Protein AF-A0A5E4LD86-F1 (afdb_monomer_lite)

pLDDT: mean 73.88, std 18.03, range [35.22, 95.19]

Radius of gyration: 18.93 Å; chains: 1; bounding box: 40×36×54 Å

Foldseek 3Di:
DPPPPPQPWDFQPVQLVVLLVVLLVVLVVQLVVLCVVPPPCQVDFDQDPPPPGDTDGDTPDDPVCVVSNVVSNVSSVVSSVVSSVVCVVRGIDRDPPD

Structure (mmCIF, N/CA/C/O backbone):
data_AF-A0A5E4LD86-F1
#
_entry.id   AF-A0A5E4LD86-F1
#
loop_
_atom_site.group_PDB
_atom_site.id
_atom_site.type_symbol
_atom_site.label_atom_id
_atom_site.label_alt_id
_atom_site.label_comp_id
_atom_site.label_asym_id
_atom_site.label_entity_id
_atom_site.label_seq_id
_atom_site.pdbx_PDB_ins_code
_atom_site.Cartn_x
_atom_site.Cartn_y
_atom_site.Cartn_z
_atom_site.occupancy
_atom_site.B_iso_or_equiv
_atom_site.auth_seq_id
_atom_site.auth_comp_id
_atom_site.auth_asym_id
_atom_site.auth_atom_id
_atom_site.pdbx_PDB_model_num
ATOM 1 N N . MET A 1 1 ? 10.274 -25.900 -32.254 1.00 44.09 1 MET A N 1
ATOM 2 C CA . MET A 1 1 ? 10.646 -25.480 -30.887 1.00 44.09 1 MET A CA 1
ATOM 3 C C . MET A 1 1 ? 10.805 -23.969 -30.912 1.00 44.09 1 MET A C 1
ATOM 5 O O . MET A 1 1 ? 11.812 -23.482 -31.406 1.00 44.09 1 MET A O 1
ATOM 9 N N . ALA A 1 2 ? 9.760 -23.229 -30.534 1.00 39.81 2 ALA A N 1
ATOM 10 C CA . ALA A 1 2 ? 9.817 -21.771 -30.487 1.00 39.81 2 ALA A CA 1
ATOM 11 C C . ALA A 1 2 ? 10.690 -21.377 -29.293 1.00 39.81 2 ALA A C 1
ATOM 13 O O . ALA A 1 2 ? 10.334 -21.653 -28.149 1.00 39.81 2 ALA A O 1
ATOM 14 N N . GLY A 1 3 ? 11.870 -20.823 -29.577 1.00 40.78 3 GLY A N 1
ATOM 15 C CA . GLY A 1 3 ? 12.778 -20.317 -28.559 1.00 40.78 3 GLY A CA 1
ATOM 16 C C . GLY A 1 3 ? 12.057 -19.265 -27.730 1.00 40.78 3 GLY A C 1
ATOM 17 O O . GLY A 1 3 ? 11.608 -18.251 -28.266 1.00 40.78 3 GLY A O 1
ATOM 18 N N . ASN A 1 4 ? 11.923 -19.538 -26.436 1.00 45.12 4 ASN A N 1
ATOM 19 C CA . ASN A 1 4 ? 11.465 -18.577 -25.452 1.00 45.12 4 ASN A CA 1
ATOM 20 C C . ASN A 1 4 ? 12.495 -17.439 -25.449 1.00 45.12 4 ASN A C 1
ATOM 22 O O . ASN A 1 4 ? 13.559 -17.571 -24.845 1.00 45.12 4 ASN A O 1
ATOM 26 N N . LYS A 1 5 ? 12.247 -16.375 -26.226 1.00 50.62 5 LYS A N 1
ATOM 27 C CA . LYS A 1 5 ? 13.061 -15.162 -26.175 1.00 50.62 5 LYS A CA 1
ATOM 28 C C . LYS A 1 5 ? 12.880 -14.613 -24.766 1.00 50.62 5 LYS A C 1
ATOM 30 O O . LYS A 1 5 ? 11.861 -13.991 -24.485 1.00 50.62 5 LYS A O 1
ATOM 35 N N . GLN A 1 6 ? 13.836 -14.891 -23.881 1.00 52.84 6 GLN A N 1
ATO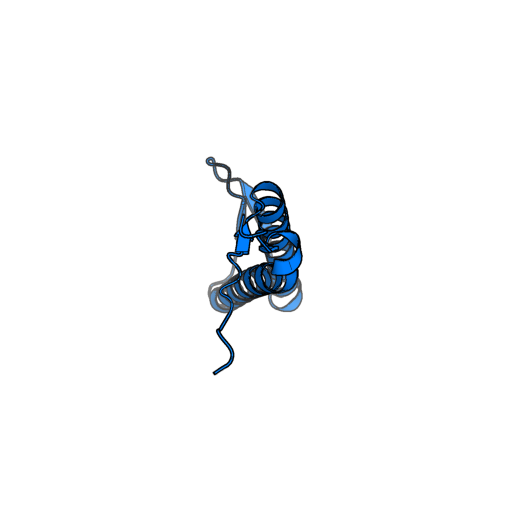M 36 C CA . GLN A 1 6 ? 13.968 -14.165 -22.627 1.00 52.84 6 GLN A CA 1
ATOM 37 C C . GLN A 1 6 ? 14.166 -12.701 -23.002 1.00 52.84 6 GLN A C 1
ATOM 39 O O . GLN A 1 6 ? 15.245 -12.282 -23.414 1.00 52.84 6 GLN A O 1
ATOM 44 N N . VAL A 1 7 ? 13.078 -11.942 -22.953 1.00 56.00 7 VAL A N 1
ATOM 45 C CA . VAL A 1 7 ? 13.145 -10.492 -22.998 1.00 56.00 7 VAL A CA 1
ATOM 46 C C . VAL A 1 7 ? 13.805 -10.105 -21.684 1.00 56.00 7 VAL A C 1
ATOM 48 O O . VAL A 1 7 ? 13.221 -10.312 -20.623 1.00 56.00 7 VAL A O 1
ATOM 51 N N . ASN A 1 8 ? 15.043 -9.617 -21.743 1.00 60.22 8 ASN A N 1
ATOM 52 C CA . ASN A 1 8 ? 15.661 -8.979 -20.590 1.00 60.22 8 ASN A CA 1
ATOM 53 C C . ASN A 1 8 ? 14.842 -7.716 -20.296 1.00 60.22 8 ASN A C 1
ATOM 55 O O . ASN A 1 8 ? 14.977 -6.697 -20.974 1.00 60.22 8 ASN A O 1
ATOM 59 N N . GLU A 1 9 ? 13.917 -7.817 -19.343 1.00 67.88 9 GLU A N 1
ATOM 60 C CA . GLU A 1 9 ? 13.161 -6.678 -18.836 1.00 67.88 9 GLU A CA 1
ATOM 61 C C . GLU A 1 9 ? 14.123 -5.800 -18.024 1.00 67.88 9 GLU A C 1
ATOM 63 O O . GLU A 1 9 ? 14.738 -6.250 -17.056 1.00 67.88 9 GLU A O 1
ATOM 68 N N . ALA A 1 10 ? 14.287 -4.545 -18.442 1.00 79.19 10 ALA A N 1
ATOM 69 C CA . ALA A 1 10 ? 15.082 -3.558 -17.727 1.00 79.19 10 ALA A CA 1
ATOM 70 C C . ALA A 1 10 ? 14.160 -2.701 -16.850 1.00 79.19 10 ALA A C 1
ATOM 72 O O . ALA A 1 10 ? 13.121 -2.221 -17.313 1.00 79.19 10 ALA A O 1
ATOM 73 N N . ILE A 1 11 ? 14.545 -2.495 -15.588 1.00 84.62 11 ILE A N 1
ATOM 74 C CA . ILE A 1 11 ? 13.783 -1.671 -14.644 1.00 84.62 11 ILE A CA 1
ATOM 75 C C . ILE A 1 11 ? 14.185 -0.204 -14.811 1.00 84.62 11 ILE A C 1
ATOM 77 O O . ILE A 1 11 ? 15.340 0.169 -14.603 1.00 84.62 11 ILE A O 1
ATOM 81 N N . ASN A 1 12 ? 13.212 0.648 -15.126 1.00 89.06 12 ASN A N 1
ATOM 82 C CA . ASN A 1 12 ? 13.345 2.093 -15.008 1.00 89.06 12 ASN A CA 1
ATOM 83 C C . ASN A 1 12 ? 13.207 2.483 -13.533 1.00 89.06 12 ASN A C 1
ATOM 85 O O . ASN A 1 12 ? 12.105 2.521 -12.983 1.00 89.06 12 ASN A O 1
ATOM 89 N N . ILE A 1 13 ? 14.347 2.744 -12.895 1.00 88.25 13 ILE A N 1
ATOM 90 C CA . ILE A 1 13 ? 14.432 3.012 -11.458 1.00 88.25 13 ILE A CA 1
ATOM 91 C C . ILE A 1 13 ? 13.561 4.215 -11.031 1.00 88.25 13 ILE A C 1
ATOM 93 O O . ILE A 1 13 ? 12.770 4.042 -10.103 1.00 88.25 13 ILE A O 1
ATOM 97 N N . PRO A 1 14 ? 13.609 5.393 -11.692 1.00 89.50 14 PRO A N 1
ATOM 98 C CA . PRO A 1 14 ? 12.693 6.497 -11.386 1.00 89.50 14 PRO A CA 1
ATOM 99 C C . PRO A 1 14 ? 11.210 6.108 -11.442 1.00 89.50 14 PRO A C 1
ATOM 101 O O . PRO A 1 14 ? 10.478 6.344 -10.481 1.00 89.50 14 PRO A O 1
ATOM 104 N N . SER A 1 15 ? 10.776 5.463 -12.529 1.00 89.00 15 SER A N 1
ATOM 105 C CA . SER A 1 15 ? 9.381 5.041 -12.703 1.00 89.00 15 SER A CA 1
ATOM 106 C C . SER A 1 15 ? 8.952 4.019 -11.652 1.00 89.00 15 SER A C 1
ATOM 108 O O . SER A 1 15 ? 7.829 4.076 -11.151 1.00 89.00 15 SER A O 1
ATOM 110 N N . PHE A 1 16 ? 9.846 3.096 -11.291 1.00 90.38 16 PHE A N 1
ATOM 111 C CA . PHE A 1 16 ? 9.597 2.098 -10.256 1.00 90.38 16 PHE A CA 1
ATOM 112 C C . PHE A 1 16 ? 9.331 2.757 -8.901 1.00 90.38 16 PHE A C 1
ATOM 114 O O . PHE A 1 16 ? 8.327 2.449 -8.258 1.00 90.38 16 PHE A O 1
ATOM 121 N N . PHE A 1 17 ? 10.167 3.720 -8.503 1.00 92.19 17 PHE A N 1
ATOM 122 C CA . PHE A 1 17 ? 9.947 4.478 -7.273 1.00 92.19 17 PHE A CA 1
ATOM 123 C C . PHE A 1 17 ? 8.621 5.242 -7.300 1.00 92.19 17 PHE A C 1
ATOM 125 O O . PHE A 1 17 ? 7.870 5.172 -6.329 1.00 92.19 17 PHE A O 1
ATOM 132 N N . SER A 1 18 ? 8.285 5.919 -8.403 1.00 92.62 18 SER A N 1
ATOM 133 C CA . SER A 1 18 ? 7.001 6.623 -8.524 1.00 92.62 18 SER A CA 1
ATOM 134 C C . SER A 1 18 ? 5.802 5.685 -8.351 1.00 92.62 18 SER A C 1
ATOM 136 O O . SER A 1 18 ? 4.870 6.011 -7.614 1.00 92.62 18 SER A O 1
ATOM 138 N N . VAL A 1 19 ? 5.836 4.501 -8.973 1.00 92.69 19 VAL A N 1
ATOM 139 C CA . VAL A 1 19 ? 4.767 3.498 -8.845 1.00 92.69 19 VAL A CA 1
ATOM 140 C C . VAL A 1 19 ? 4.690 2.939 -7.425 1.00 92.69 19 VAL A C 1
ATOM 142 O O . VAL A 1 19 ? 3.588 2.817 -6.890 1.00 92.69 19 VAL A O 1
ATOM 145 N N . MET A 1 20 ? 5.830 2.655 -6.788 1.00 92.62 20 MET A N 1
ATOM 146 C CA . MET A 1 20 ? 5.872 2.208 -5.395 1.00 92.62 20 MET A CA 1
ATOM 147 C C . MET A 1 20 ? 5.272 3.238 -4.433 1.00 92.62 20 MET A C 1
ATOM 149 O O . MET A 1 20 ? 4.416 2.884 -3.625 1.00 92.62 20 MET A O 1
ATOM 153 N N . PHE A 1 21 ? 5.679 4.508 -4.529 1.00 92.00 21 PHE A N 1
ATOM 154 C CA . PHE A 1 21 ? 5.154 5.571 -3.666 1.00 92.00 21 PHE A CA 1
ATOM 155 C C . PHE A 1 21 ? 3.649 5.770 -3.857 1.00 92.00 21 PHE A C 1
ATOM 157 O O . PHE A 1 21 ? 2.919 5.868 -2.872 1.00 92.00 21 PHE A O 1
ATOM 164 N N . ALA A 1 22 ? 3.174 5.771 -5.106 1.00 91.00 22 ALA A N 1
ATOM 165 C CA . ALA A 1 22 ? 1.745 5.844 -5.394 1.00 91.00 22 ALA A CA 1
ATOM 166 C C . ALA A 1 22 ? 0.976 4.654 -4.790 1.00 91.00 22 ALA A C 1
ATOM 168 O O . ALA A 1 22 ? -0.082 4.853 -4.198 1.00 91.00 22 ALA A O 1
ATOM 169 N N . GLY A 1 23 ? 1.531 3.439 -4.872 1.00 91.62 23 GLY A N 1
ATOM 170 C CA . GLY A 1 23 ? 0.930 2.238 -4.288 1.00 91.62 23 GLY A CA 1
ATOM 171 C C . GLY A 1 23 ? 0.832 2.300 -2.767 1.00 91.62 23 GLY A C 1
ATOM 172 O O . GLY A 1 23 ? -0.218 1.987 -2.215 1.00 91.62 23 GLY A O 1
ATOM 173 N N . ILE A 1 24 ? 1.889 2.764 -2.095 1.00 89.44 24 ILE A N 1
ATOM 174 C CA . ILE A 1 24 ? 1.894 2.934 -0.636 1.00 89.44 24 ILE A CA 1
ATOM 175 C C . ILE A 1 24 ? 0.836 3.958 -0.210 1.00 89.44 24 ILE A C 1
ATOM 177 O O . ILE A 1 24 ? 0.055 3.684 0.699 1.00 89.44 24 ILE A O 1
ATOM 181 N N . LEU A 1 25 ? 0.774 5.116 -0.878 1.00 90.56 25 LEU A N 1
ATOM 182 C CA . LEU A 1 25 ? -0.224 6.152 -0.587 1.00 90.56 25 LEU A CA 1
ATOM 183 C C . LEU A 1 25 ? -1.654 5.645 -0.804 1.00 90.56 25 LEU A C 1
ATOM 185 O O . LEU A 1 25 ? -2.522 5.883 0.032 1.00 90.56 25 LEU A O 1
ATOM 189 N N . LEU A 1 26 ? -1.893 4.908 -1.892 1.00 90.75 26 LEU A N 1
ATOM 190 C CA . LEU A 1 26 ? -3.187 4.281 -2.154 1.00 90.75 26 LEU A CA 1
ATOM 191 C C . LEU A 1 26 ? -3.551 3.263 -1.065 1.00 90.75 26 LEU A C 1
ATOM 193 O O . LEU A 1 26 ? -4.691 3.231 -0.607 1.00 90.75 26 LEU A O 1
ATOM 197 N N . GLY A 1 27 ? -2.577 2.465 -0.625 1.00 88.12 27 GLY A N 1
ATOM 198 C CA . GLY A 1 27 ? -2.738 1.531 0.481 1.00 88.12 27 GLY A CA 1
ATOM 199 C C . GLY A 1 27 ? -3.130 2.231 1.785 1.00 88.12 27 GLY A C 1
ATOM 200 O O . GLY A 1 27 ? -4.044 1.764 2.457 1.00 88.12 27 GLY A O 1
ATOM 201 N N . PHE A 1 28 ? -2.504 3.366 2.115 1.00 86.75 28 PHE A N 1
ATOM 202 C CA . PHE A 1 28 ? -2.891 4.182 3.272 1.00 86.75 28 PHE A CA 1
ATOM 203 C C . PHE A 1 28 ? -4.322 4.710 3.151 1.00 86.75 28 PHE A C 1
ATOM 205 O O . PHE A 1 28 ? -5.093 4.588 4.091 1.00 86.75 28 PHE A O 1
ATOM 212 N N . ILE A 1 29 ? -4.724 5.237 1.992 1.00 86.25 29 ILE A N 1
ATOM 213 C CA . ILE A 1 29 ? -6.109 5.697 1.792 1.00 86.25 29 ILE A CA 1
ATOM 214 C C . ILE A 1 29 ? -7.097 4.550 2.031 1.00 86.25 29 ILE A C 1
ATOM 216 O O . ILE A 1 29 ? -8.117 4.731 2.691 1.00 86.25 29 ILE A O 1
ATOM 220 N N . ALA A 1 30 ? -6.794 3.357 1.523 1.00 87.69 30 ALA A N 1
ATOM 221 C CA . ALA A 1 30 ? -7.648 2.196 1.719 1.00 87.69 30 ALA A CA 1
ATOM 222 C C . ALA A 1 30 ? -7.685 1.709 3.172 1.00 87.69 30 ALA A C 1
ATOM 224 O O . ALA A 1 30 ? -8.751 1.318 3.641 1.00 87.69 30 ALA A O 1
ATOM 225 N N . HIS A 1 31 ? -6.556 1.766 3.881 1.00 87.44 31 HIS A N 1
ATOM 226 C CA . HIS A 1 31 ? -6.491 1.509 5.318 1.00 87.44 31 HIS A CA 1
ATOM 227 C C . HIS A 1 31 ? -7.498 2.393 6.061 1.00 87.44 31 HIS A C 1
ATOM 229 O O . HIS A 1 31 ? -8.382 1.894 6.753 1.00 87.44 31 HIS A O 1
ATOM 235 N N . GLU A 1 32 ? -7.429 3.703 5.831 1.00 82.38 32 GLU A N 1
ATOM 236 C CA . GLU A 1 32 ? -8.306 4.685 6.471 1.00 82.38 32 GLU A CA 1
ATOM 237 C C . GLU A 1 32 ? -9.787 4.494 6.087 1.00 82.38 32 GLU A C 1
ATOM 239 O O . GLU A 1 32 ? -10.681 4.675 6.913 1.00 82.38 32 GLU A O 1
ATOM 244 N N . LEU A 1 33 ? -10.081 4.050 4.859 1.00 83.31 33 LEU A N 1
ATOM 245 C CA . LEU A 1 33 ? -11.450 3.693 4.467 1.00 83.31 33 LEU A CA 1
ATOM 246 C C . LEU A 1 33 ? -11.991 2.499 5.261 1.00 83.31 33 LEU A C 1
ATOM 248 O O . LEU A 1 33 ? -13.157 2.513 5.653 1.00 83.31 33 LEU A O 1
ATOM 252 N N . VAL A 1 34 ? -11.169 1.479 5.519 1.00 84.31 34 VAL A N 1
ATOM 253 C CA . VAL A 1 34 ? -11.572 0.335 6.353 1.00 84.31 34 VAL A CA 1
ATOM 254 C C . VAL A 1 34 ? -11.884 0.795 7.776 1.00 84.31 34 VAL A C 1
ATOM 256 O O . VAL A 1 34 ? -12.896 0.372 8.333 1.00 84.31 34 VAL A O 1
ATOM 259 N N . HIS A 1 35 ? -11.087 1.712 8.330 1.00 78.50 35 HIS A N 1
ATOM 260 C CA . HIS A 1 35 ? -11.352 2.333 9.632 1.00 78.50 35 HIS A CA 1
ATOM 261 C C . HIS A 1 35 ? -12.708 3.023 9.689 1.00 78.50 35 HIS A C 1
ATOM 263 O O . HIS A 1 35 ? -13.513 2.716 10.564 1.00 78.50 35 HIS A O 1
ATOM 269 N N . ILE A 1 36 ? -12.989 3.898 8.721 1.00 79.69 36 ILE A N 1
ATOM 270 C CA . ILE A 1 36 ? -14.257 4.637 8.639 1.00 79.69 36 ILE A CA 1
ATOM 271 C C . ILE A 1 36 ? -15.458 3.685 8.527 1.00 79.69 36 ILE A C 1
ATOM 273 O O . ILE A 1 36 ? -16.528 3.975 9.060 1.00 79.69 36 ILE A O 1
ATOM 277 N N . LEU A 1 37 ? -15.304 2.562 7.821 1.00 82.19 37 LEU A N 1
ATOM 278 C CA . LEU A 1 37 ? -16.403 1.638 7.539 1.00 82.19 37 LEU A CA 1
ATOM 279 C C . LEU A 1 37 ? -16.639 0.601 8.641 1.00 82.19 37 LEU A C 1
ATOM 281 O O . LEU A 1 37 ? -17.785 0.218 8.871 1.00 82.19 37 LEU A O 1
ATOM 285 N N . LEU A 1 38 ? -15.576 0.102 9.276 1.00 78.56 38 LEU A N 1
ATOM 286 C CA . LEU A 1 38 ? -15.651 -1.048 10.182 1.00 78.56 38 LEU A CA 1
ATOM 287 C C . LEU A 1 38 ? -15.462 -0.688 11.655 1.00 78.56 38 LEU A C 1
ATOM 289 O O . LEU A 1 38 ? -15.855 -1.482 12.510 1.00 78.56 38 LEU A O 1
ATOM 293 N N . ILE A 1 39 ? -14.880 0.471 11.975 1.00 72.44 39 ILE A N 1
ATOM 294 C CA . ILE A 1 39 ? -14.589 0.863 13.356 1.00 72.44 39 ILE A CA 1
ATOM 295 C C . ILE A 1 39 ? -15.533 2.012 13.751 1.00 72.44 39 ILE A C 1
ATOM 297 O O . ILE A 1 39 ? -15.295 3.163 13.407 1.00 72.44 39 ILE A O 1
ATOM 301 N N . PRO A 1 40 ? -16.637 1.732 14.470 1.00 59.50 40 PRO A N 1
ATOM 302 C CA . PRO A 1 40 ? -17.666 2.735 14.767 1.00 59.50 40 PRO A CA 1
ATOM 303 C C . PRO A 1 40 ? -17.240 3.789 15.805 1.00 59.50 40 PRO A C 1
ATOM 305 O O . PRO A 1 40 ? -17.878 4.831 15.910 1.00 59.50 40 PRO A O 1
ATOM 308 N N . GLU A 1 41 ? -16.168 3.540 16.563 1.00 61.31 41 GLU A N 1
ATOM 309 C CA . GLU A 1 41 ? -15.674 4.429 17.625 1.00 61.31 41 GLU A CA 1
ATOM 310 C C . GLU A 1 41 ? -14.188 4.754 17.434 1.00 61.31 41 GLU A C 1
ATOM 312 O O . GLU A 1 41 ? -13.343 4.446 18.275 1.00 61.31 41 GLU A O 1
ATOM 317 N N . VAL A 1 42 ? -13.840 5.370 16.305 1.00 56.66 42 VAL A N 1
ATOM 318 C CA . VAL A 1 42 ? -12.481 5.883 16.111 1.00 56.66 42 VAL A CA 1
ATOM 319 C C . VAL A 1 42 ? -12.338 7.195 16.882 1.00 56.66 42 VAL A C 1
ATOM 321 O O . VAL A 1 42 ? -12.706 8.265 16.406 1.00 56.66 42 VAL A O 1
ATOM 324 N N . THR A 1 43 ? -11.830 7.116 18.113 1.00 52.12 43 THR A N 1
ATOM 325 C CA . THR A 1 43 ? -11.696 8.284 19.006 1.00 52.12 43 THR A CA 1
ATOM 326 C C . THR A 1 43 ? -10.645 9.290 18.530 1.00 52.12 43 THR A C 1
ATOM 328 O O . THR A 1 43 ? -10.768 10.480 18.808 1.00 52.12 43 THR A O 1
ATOM 331 N N . SER A 1 44 ? -9.637 8.842 17.774 1.00 52.34 44 SER A N 1
ATOM 332 C CA . SER A 1 44 ? -8.789 9.689 16.927 1.00 52.34 44 SER A CA 1
ATOM 333 C C . SER A 1 44 ? -7.903 8.814 16.038 1.00 52.34 44 SER A C 1
ATOM 335 O O . SER A 1 44 ? -7.274 7.878 16.535 1.00 52.34 44 SER A O 1
ATOM 337 N N . ILE A 1 45 ? -7.813 9.139 14.748 1.00 56.75 45 ILE A N 1
ATOM 338 C CA . ILE A 1 45 ? -6.753 8.629 13.871 1.00 56.75 45 ILE A CA 1
ATOM 339 C C . ILE A 1 45 ? -5.611 9.625 13.986 1.00 56.75 45 ILE A C 1
ATOM 341 O O . ILE A 1 45 ? -5.702 10.745 13.481 1.00 56.75 45 ILE A O 1
ATOM 345 N N . THR A 1 46 ? -4.557 9.261 14.714 1.00 52.00 46 THR A N 1
ATOM 346 C CA . THR A 1 46 ? -3.370 10.113 14.800 1.00 52.00 46 THR A CA 1
ATOM 347 C C . THR A 1 46 ? -2.296 9.536 13.894 1.00 52.00 46 THR A C 1
ATOM 349 O O . THR A 1 46 ? -1.660 8.536 14.229 1.00 52.00 46 THR A O 1
ATOM 352 N N . ILE A 1 47 ? -2.049 10.199 12.765 1.00 53.78 47 ILE A N 1
ATOM 353 C CA . ILE A 1 47 ? -0.855 9.944 11.956 1.00 53.78 47 ILE A CA 1
ATOM 354 C C . ILE A 1 47 ? 0.333 10.493 12.746 1.00 53.78 47 ILE A C 1
ATOM 356 O O . ILE A 1 47 ? 0.581 11.701 12.779 1.00 53.78 47 ILE A O 1
ATOM 360 N N . ARG A 1 48 ? 1.055 9.610 13.438 1.00 49.00 48 ARG A N 1
ATOM 361 C CA . ARG A 1 48 ? 2.293 9.973 14.119 1.00 49.00 48 ARG A CA 1
ATOM 362 C C . ARG A 1 48 ? 3.441 9.805 13.142 1.00 49.00 48 ARG A C 1
ATOM 364 O O . ARG A 1 48 ? 3.796 8.698 12.747 1.00 49.00 48 ARG A O 1
ATOM 371 N N . PHE A 1 49 ? 4.080 10.914 12.804 1.00 48.91 49 PHE A N 1
ATOM 372 C CA . PHE A 1 49 ? 5.422 10.868 12.245 1.00 48.91 49 PHE A CA 1
ATOM 373 C C . PHE A 1 49 ? 6.375 10.557 13.403 1.00 48.91 49 PHE A C 1
ATOM 375 O O . PHE A 1 49 ? 6.741 11.439 14.180 1.00 48.91 49 PHE A O 1
ATOM 382 N N . GLY A 1 50 ? 6.699 9.275 13.590 1.00 42.62 50 GLY A N 1
ATOM 383 C CA . GLY A 1 50 ? 7.746 8.869 14.525 1.00 42.62 50 GLY A CA 1
ATOM 384 C C . GLY A 1 50 ? 9.075 9.505 14.113 1.00 42.62 50 GLY A C 1
ATOM 385 O O . GLY A 1 50 ? 9.307 9.714 12.924 1.00 42.62 50 GLY A O 1
ATOM 386 N N . GLY A 1 51 ? 9.944 9.810 15.085 1.00 45.03 51 GLY A N 1
ATOM 387 C CA . GLY A 1 51 ? 11.216 10.548 14.939 1.00 45.03 51 GLY A CA 1
ATOM 388 C C . GLY A 1 51 ? 12.266 9.973 13.971 1.00 45.03 51 GLY A C 1
ATOM 389 O O . GLY A 1 51 ? 13.410 10.411 13.974 1.00 45.03 51 GLY A O 1
ATOM 390 N N . SER A 1 52 ? 11.883 9.029 13.122 1.00 50.53 52 SER A N 1
ATOM 391 C CA . SER A 1 52 ? 12.610 8.572 11.948 1.00 50.53 52 SER A CA 1
ATOM 392 C C . SER A 1 52 ? 11.606 8.351 10.808 1.00 50.53 52 SER A C 1
ATOM 394 O O . SER A 1 52 ? 11.145 7.235 10.596 1.00 50.53 52 SER A O 1
ATOM 396 N N . THR A 1 53 ? 11.216 9.445 10.144 1.00 43.94 53 THR A N 1
ATOM 397 C CA . THR A 1 53 ? 10.773 9.545 8.730 1.00 43.94 53 THR A CA 1
ATOM 398 C C . THR A 1 53 ? 9.702 8.593 8.169 1.00 43.94 53 THR A C 1
ATOM 400 O O . THR A 1 53 ? 9.419 8.669 6.975 1.00 43.94 53 THR A O 1
ATOM 403 N N . VAL A 1 54 ? 9.045 7.757 8.973 1.00 45.84 54 VAL A N 1
ATOM 404 C CA . VAL A 1 54 ? 7.981 6.853 8.517 1.00 45.84 54 VAL A CA 1
ATOM 405 C C . VAL A 1 54 ? 6.664 7.258 9.181 1.00 45.84 54 VAL A C 1
ATOM 407 O O . VAL A 1 54 ? 6.601 7.303 10.414 1.00 45.84 54 VAL A O 1
ATOM 410 N N . PRO A 1 55 ? 5.612 7.584 8.405 1.00 48.41 55 PRO A N 1
ATOM 411 C CA . PRO A 1 55 ? 4.288 7.797 8.969 1.00 48.41 55 PRO A CA 1
ATOM 412 C C . PRO A 1 55 ? 3.792 6.482 9.573 1.00 48.41 55 PRO A C 1
ATOM 414 O O . PRO A 1 55 ? 3.685 5.472 8.878 1.00 48.41 55 PRO A O 1
ATOM 417 N N . VAL A 1 56 ? 3.495 6.499 10.869 1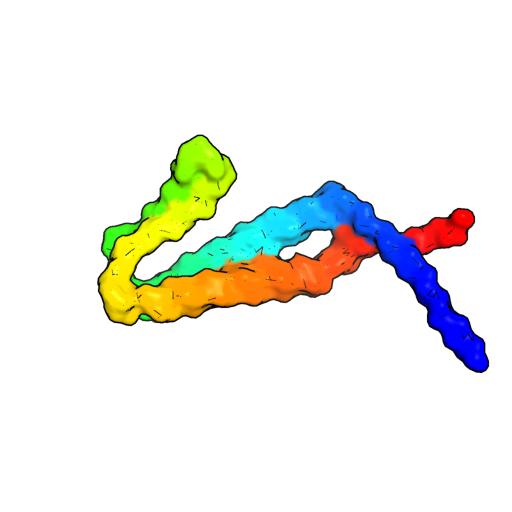.00 50.72 56 VAL A N 1
ATOM 418 C CA . VAL A 1 56 ? 2.828 5.399 11.563 1.00 50.72 56 VAL A CA 1
ATOM 419 C C . VAL A 1 56 ? 1.440 5.903 11.940 1.00 50.72 56 VAL A C 1
ATOM 421 O O . VAL A 1 56 ? 1.309 6.807 12.769 1.00 50.72 56 VAL A O 1
ATOM 424 N N . SER A 1 57 ? 0.401 5.358 11.303 1.00 54.16 57 SER A N 1
ATOM 425 C CA . SER A 1 57 ? -0.973 5.554 11.776 1.00 54.16 57 SER A CA 1
ATOM 426 C C . SER A 1 57 ? -1.109 4.765 13.078 1.00 54.16 57 SER A C 1
ATOM 428 O O . SER A 1 57 ? -0.816 3.571 13.106 1.00 54.16 57 SER A O 1
ATOM 430 N N . VAL A 1 58 ? -1.421 5.445 14.183 1.00 56.84 58 VAL A N 1
ATOM 431 C CA . VAL A 1 58 ? -1.682 4.793 15.472 1.00 56.84 58 VAL A CA 1
ATOM 432 C C . VAL A 1 58 ? -3.120 5.107 15.846 1.00 56.84 58 VAL A C 1
ATOM 434 O O . VAL A 1 58 ? -3.424 6.219 16.285 1.00 56.84 58 VAL A O 1
ATOM 437 N N . CYS A 1 59 ? -3.999 4.125 15.663 1.00 61.16 59 CYS A N 1
ATOM 438 C CA . CYS A 1 59 ? -5.381 4.201 16.112 1.00 61.16 59 CYS A CA 1
ATOM 439 C C . CYS A 1 59 ? -5.476 3.786 17.589 1.00 61.16 59 CYS A C 1
ATOM 441 O O . CYS A 1 59 ? -4.961 2.744 18.002 1.00 61.16 59 CYS A O 1
ATOM 443 N N . CYS A 1 60 ? -6.139 4.609 18.407 1.00 60.62 60 CYS A N 1
ATOM 444 C CA . CYS A 1 60 ? -6.489 4.254 19.785 1.00 60.62 60 CYS A CA 1
ATOM 445 C C . CYS A 1 60 ? -7.665 3.269 19.761 1.00 60.62 60 CYS A C 1
ATOM 447 O O . CYS A 1 60 ? -8.821 3.675 19.850 1.00 60.62 60 CYS A O 1
ATOM 449 N N . LEU A 1 61 ? -7.361 1.984 19.580 1.00 65.50 61 LEU A N 1
ATOM 450 C CA . LEU A 1 61 ? -8.356 0.924 19.429 1.00 65.50 61 LEU A CA 1
ATOM 451 C C . LEU A 1 61 ? -8.684 0.250 20.760 1.00 65.50 61 LEU A C 1
ATOM 453 O O . LEU A 1 61 ? -7.790 -0.082 21.543 1.00 65.50 61 LEU A O 1
ATOM 457 N N . ASN A 1 62 ? -9.969 -0.034 20.973 1.00 67.44 62 ASN A N 1
ATOM 458 C CA . ASN A 1 62 ? -10.408 -0.92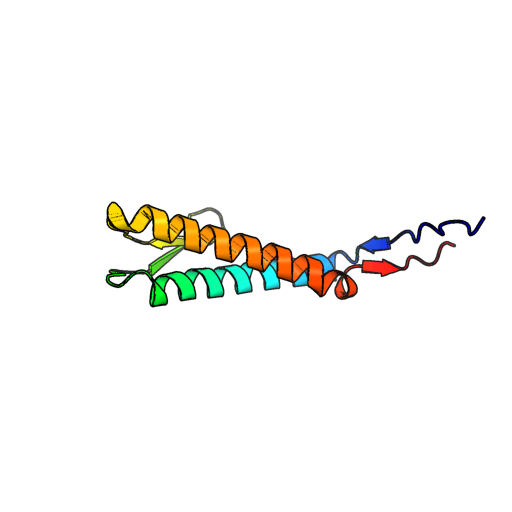4 22.044 1.00 67.44 62 ASN A CA 1
ATOM 459 C C . ASN A 1 62 ? -9.918 -2.359 21.769 1.00 67.44 62 ASN A C 1
ATOM 461 O O . ASN A 1 62 ? -9.706 -2.743 20.618 1.00 67.44 62 ASN A O 1
ATOM 465 N N . GLU A 1 63 ? -9.765 -3.199 22.800 1.00 69.19 63 GLU A N 1
ATOM 466 C CA . GLU A 1 63 ? -9.202 -4.553 22.628 1.00 69.19 63 GLU A CA 1
ATOM 467 C C . GLU A 1 63 ? -9.963 -5.417 21.607 1.00 69.19 63 GLU A C 1
ATOM 469 O O . GLU A 1 63 ? -9.338 -6.179 20.871 1.00 69.19 63 GLU A O 1
ATOM 474 N N . GLY A 1 64 ? -11.284 -5.240 21.493 1.00 72.25 64 GLY A N 1
ATOM 475 C CA . GLY A 1 64 ? -12.120 -5.927 20.502 1.00 72.25 64 GLY A CA 1
ATOM 476 C C . GLY A 1 64 ? -11.987 -5.415 19.060 1.00 72.25 64 GLY A C 1
ATOM 477 O O . GLY A 1 64 ? -12.498 -6.053 18.147 1.00 72.25 64 GLY A O 1
ATOM 478 N N . GLN A 1 65 ? -11.306 -4.288 18.835 1.00 73.81 65 GLN A N 1
ATOM 479 C CA . GLN A 1 65 ? -11.122 -3.670 17.515 1.00 73.81 65 GLN A CA 1
ATOM 480 C C . GLN A 1 65 ? -9.747 -3.983 16.897 1.00 73.81 65 GLN A C 1
ATOM 482 O O . GLN A 1 65 ? -9.530 -3.700 15.722 1.00 73.81 65 GLN A O 1
ATOM 487 N N . LYS A 1 66 ? -8.833 -4.627 17.640 1.00 75.19 66 LYS A N 1
ATOM 488 C CA . LYS A 1 66 ? -7.512 -5.051 17.131 1.00 75.19 66 LYS A CA 1
ATOM 489 C C . LYS A 1 66 ? -7.586 -5.965 15.893 1.00 75.19 66 LYS A C 1
ATOM 491 O O . LYS A 1 66 ? -6.814 -5.741 14.971 1.00 75.19 66 LYS A O 1
ATOM 496 N N . PRO A 1 67 ? -8.515 -6.938 15.788 1.00 82.31 67 PRO A N 1
ATOM 497 C CA . PRO A 1 67 ? -8.622 -7.743 14.568 1.00 82.31 67 PRO A CA 1
ATOM 498 C C . PRO A 1 67 ? -9.048 -6.924 13.338 1.00 82.31 67 PRO A C 1
ATOM 500 O O . PRO A 1 67 ? -8.694 -7.264 12.214 1.00 82.31 67 PRO A O 1
ATOM 503 N N . LEU A 1 68 ? -9.802 -5.835 13.533 1.00 82.00 68 LEU A N 1
ATOM 504 C CA . LEU A 1 68 ? -10.224 -4.951 12.439 1.00 82.00 68 LEU A CA 1
ATOM 505 C C . LEU A 1 68 ? -9.052 -4.113 11.909 1.00 82.00 68 LEU A C 1
ATOM 507 O O . LEU A 1 68 ? -8.964 -3.878 10.707 1.00 82.00 68 LEU A O 1
ATOM 511 N N . GLU A 1 69 ? -8.118 -3.744 12.785 1.00 81.06 69 GLU A N 1
ATOM 512 C CA . GLU A 1 69 ? -6.849 -3.107 12.414 1.00 81.06 69 GLU A CA 1
ATOM 513 C C . GLU A 1 69 ? -5.981 -4.011 11.545 1.00 81.06 69 GLU A C 1
ATOM 515 O O . GLU A 1 69 ? -5.435 -3.588 10.527 1.00 81.06 69 GLU A O 1
ATOM 520 N N . GLU A 1 70 ? -5.882 -5.288 11.915 1.00 83.75 70 GLU A N 1
ATOM 521 C CA . GLU A 1 70 ? -5.147 -6.275 11.126 1.00 83.75 70 GLU A CA 1
ATOM 522 C C . GLU A 1 70 ? -5.762 -6.435 9.729 1.00 83.75 70 GLU A C 1
ATOM 524 O O . GLU A 1 70 ? -5.032 -6.531 8.740 1.00 83.75 70 GLU A O 1
ATOM 529 N N . ILE A 1 71 ? -7.095 -6.378 9.621 1.00 85.94 71 ILE A N 1
ATOM 530 C CA . ILE A 1 71 ? -7.796 -6.356 8.330 1.00 85.94 71 ILE A CA 1
ATOM 531 C C . ILE A 1 71 ? -7.439 -5.091 7.539 1.00 85.94 71 ILE A C 1
ATOM 533 O O . ILE A 1 71 ? -7.139 -5.193 6.349 1.00 85.94 71 ILE A O 1
ATOM 537 N N . ALA A 1 72 ? -7.423 -3.913 8.169 1.00 85.81 72 ALA A N 1
ATOM 538 C CA . ALA A 1 72 ? -7.052 -2.661 7.508 1.00 85.81 72 ALA A CA 1
ATOM 539 C C . ALA A 1 72 ? -5.607 -2.700 6.972 1.00 85.81 72 ALA A C 1
ATOM 541 O O . ALA A 1 72 ? -5.363 -2.356 5.811 1.00 85.81 72 ALA A O 1
ATOM 542 N N . PHE A 1 73 ? -4.652 -3.206 7.761 1.00 86.31 73 PHE A N 1
ATOM 543 C CA . PHE A 1 73 ? -3.271 -3.418 7.310 1.00 86.31 73 PHE A CA 1
ATOM 544 C C . PHE A 1 73 ? -3.165 -4.443 6.183 1.00 86.31 73 PHE A C 1
ATOM 546 O O . PHE A 1 73 ? -2.412 -4.239 5.227 1.00 86.31 73 PHE A O 1
ATOM 553 N N . PHE A 1 74 ? -3.928 -5.533 6.257 1.00 88.75 74 PHE A N 1
ATOM 554 C CA . PHE A 1 74 ? -3.940 -6.543 5.207 1.00 88.75 74 PHE A CA 1
ATOM 555 C C . PHE A 1 74 ? -4.472 -5.978 3.883 1.00 88.75 74 PHE A C 1
ATOM 557 O O . PHE A 1 74 ? -3.869 -6.196 2.831 1.00 88.75 74 PHE A O 1
ATOM 564 N N . VAL A 1 75 ? -5.548 -5.186 3.926 1.00 89.81 75 VAL A N 1
ATOM 565 C CA . VAL A 1 75 ? -6.105 -4.497 2.751 1.00 89.81 75 VAL A CA 1
ATOM 566 C C . VAL A 1 75 ? -5.101 -3.501 2.166 1.00 89.81 75 VAL A C 1
ATOM 568 O O . VAL A 1 75 ? -4.880 -3.505 0.954 1.00 89.81 75 VAL A O 1
ATOM 571 N N . GLN A 1 76 ? -4.435 -2.704 3.007 1.00 91.69 76 GLN A N 1
ATOM 572 C CA . GLN A 1 76 ? -3.356 -1.803 2.587 1.00 91.69 76 GLN A CA 1
ATOM 573 C C . GLN A 1 76 ? -2.239 -2.550 1.851 1.00 91.69 76 GLN A C 1
ATOM 575 O O . GLN A 1 76 ? -1.804 -2.129 0.774 1.00 91.69 76 GLN A O 1
ATOM 580 N N . PHE A 1 77 ? -1.775 -3.661 2.423 1.00 89.88 77 PHE A N 1
ATOM 581 C CA . PHE A 1 77 ? -0.707 -4.470 1.847 1.00 89.88 77 PHE A CA 1
ATOM 582 C C . PHE A 1 77 ? -1.116 -5.069 0.498 1.00 89.88 77 PHE A C 1
ATOM 584 O O . PHE A 1 77 ? -0.386 -4.928 -0.487 1.00 89.88 77 PHE A O 1
ATOM 591 N N . LEU A 1 78 ? -2.307 -5.673 0.424 1.00 94.00 78 LEU A N 1
ATOM 592 C CA . LEU A 1 78 ? -2.830 -6.246 -0.814 1.00 94.00 78 LEU A CA 1
ATOM 593 C C . LEU A 1 78 ? -2.958 -5.197 -1.916 1.00 94.00 78 LEU A C 1
ATOM 595 O O . LEU A 1 78 ? -2.497 -5.430 -3.031 1.00 94.00 78 LEU A O 1
ATOM 599 N N . LEU A 1 79 ? -3.537 -4.035 -1.616 1.00 91.94 79 LEU A N 1
ATOM 600 C CA . LEU A 1 79 ? -3.709 -2.975 -2.609 1.00 91.94 79 LEU A CA 1
ATOM 601 C C . LEU A 1 79 ? -2.377 -2.406 -3.086 1.00 91.94 79 LEU A C 1
ATOM 603 O O . LEU A 1 79 ? -2.231 -2.136 -4.276 1.00 91.94 79 LEU A O 1
ATOM 607 N N . THR A 1 80 ? -1.388 -2.297 -2.198 1.00 91.31 80 THR A N 1
ATOM 608 C CA . THR A 1 80 ? -0.032 -1.879 -2.575 1.00 91.31 80 THR A CA 1
ATOM 609 C C . THR A 1 80 ? 0.588 -2.867 -3.568 1.00 91.31 80 THR A C 1
ATOM 611 O O . THR A 1 80 ? 1.104 -2.455 -4.608 1.00 91.31 80 THR A O 1
ATOM 614 N N . ILE A 1 81 ? 0.497 -4.175 -3.300 1.00 93.12 81 ILE A N 1
ATOM 615 C CA . ILE A 1 81 ? 1.016 -5.213 -4.206 1.00 93.12 81 ILE A CA 1
ATOM 616 C C . ILE A 1 81 ? 0.276 -5.197 -5.539 1.00 93.12 81 ILE A C 1
ATOM 618 O O . ILE A 1 81 ? 0.912 -5.180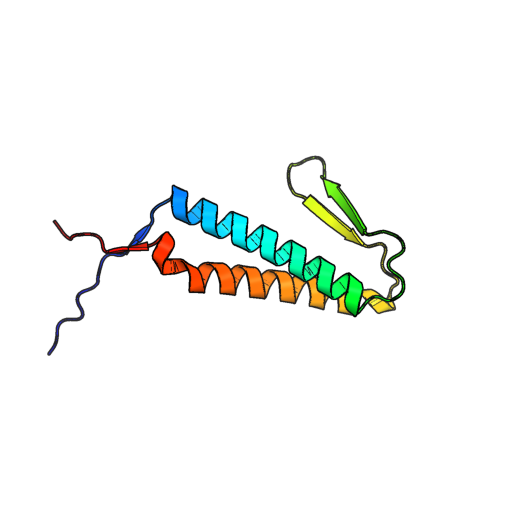 -6.594 1.00 93.12 81 ILE A O 1
ATOM 622 N N . VAL A 1 82 ? -1.059 -5.197 -5.499 1.00 95.19 82 VAL A N 1
ATOM 623 C CA . VAL A 1 82 ? -1.904 -5.176 -6.697 1.00 95.19 82 VAL A CA 1
ATOM 624 C C . VAL A 1 82 ? -1.549 -3.962 -7.550 1.00 95.19 82 VAL A C 1
ATOM 626 O O . VAL A 1 82 ? -1.290 -4.113 -8.740 1.00 95.19 82 VAL A O 1
ATOM 629 N N . TRP A 1 83 ? -1.429 -2.778 -6.949 1.00 95.12 83 TRP A N 1
ATOM 630 C CA . TRP A 1 83 ? -1.032 -1.569 -7.662 1.00 95.12 83 TRP A CA 1
ATOM 631 C C . TRP A 1 83 ? 0.307 -1.726 -8.390 1.00 95.12 83 TRP A C 1
ATOM 633 O O . TRP A 1 83 ? 0.392 -1.423 -9.580 1.00 95.12 83 TRP A O 1
ATOM 643 N N . ILE A 1 84 ? 1.338 -2.229 -7.706 1.00 92.31 84 ILE A N 1
ATOM 644 C CA . ILE A 1 84 ? 2.672 -2.410 -8.294 1.00 92.31 84 ILE A CA 1
ATOM 645 C C . ILE A 1 84 ? 2.612 -3.397 -9.466 1.00 92.31 84 ILE A C 1
ATOM 647 O O . ILE A 1 84 ? 3.083 -3.082 -10.558 1.00 92.31 84 ILE A O 1
ATOM 651 N N . VAL A 1 85 ? 1.975 -4.557 -9.280 1.00 93.38 85 VAL A N 1
ATOM 652 C CA . VAL A 1 85 ? 1.886 -5.603 -10.313 1.00 93.38 85 VAL A CA 1
ATOM 653 C C . VAL A 1 85 ? 1.123 -5.118 -11.548 1.00 93.38 85 VAL A C 1
ATOM 655 O O . VAL A 1 85 ? 1.573 -5.341 -12.673 1.00 93.38 85 VAL A O 1
ATOM 658 N N . PHE A 1 86 ? -0.004 -4.425 -11.363 1.00 95.12 86 PHE A N 1
ATOM 659 C CA . PHE A 1 86 ? -0.807 -3.908 -12.476 1.00 95.12 86 PHE A CA 1
ATOM 660 C C . PHE A 1 86 ? -0.106 -2.776 -13.238 1.00 95.12 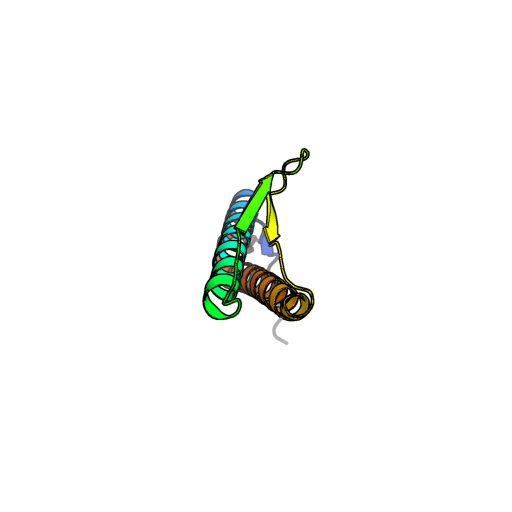86 PHE A C 1
ATOM 662 O O . PHE A 1 86 ? -0.302 -2.634 -14.444 1.00 95.12 86 PHE A O 1
ATOM 669 N N . ASN A 1 87 ? 0.759 -2.011 -12.568 1.00 93.12 87 ASN A N 1
ATOM 670 C CA . ASN A 1 87 ? 1.511 -0.913 -13.172 1.00 93.12 87 ASN A CA 1
ATOM 671 C C . ASN A 1 87 ? 2.922 -1.314 -13.637 1.00 93.12 87 ASN A C 1
ATOM 673 O O . ASN A 1 87 ? 3.726 -0.441 -13.971 1.00 93.12 87 ASN A O 1
ATOM 677 N N . ARG A 1 88 ? 3.222 -2.620 -13.742 1.00 89.81 88 ARG A N 1
ATOM 678 C CA . ARG A 1 88 ? 4.519 -3.131 -14.231 1.00 89.81 88 ARG A CA 1
ATOM 679 C C . ARG A 1 88 ? 4.966 -2.524 -15.557 1.00 89.81 88 ARG A C 1
ATOM 681 O O . ARG A 1 88 ? 6.146 -2.268 -15.752 1.00 89.81 88 ARG A O 1
ATOM 688 N N . ASN A 1 89 ? 4.016 -2.224 -16.438 1.00 89.12 89 ASN A N 1
ATOM 689 C CA . ASN A 1 89 ? 4.269 -1.683 -17.774 1.00 89.12 89 ASN A CA 1
ATOM 690 C C . ASN A 1 89 ? 4.865 -0.263 -17.743 1.00 89.12 89 ASN A C 1
ATOM 692 O O . ASN A 1 89 ? 5.407 0.195 -18.743 1.00 89.12 89 ASN A O 1
ATOM 696 N N . ILE A 1 90 ? 4.739 0.445 -16.614 1.00 88.69 90 ILE A N 1
ATOM 697 C CA . ILE A 1 90 ? 5.249 1.810 -16.432 1.00 88.69 90 ILE A CA 1
ATOM 698 C C . ILE A 1 90 ? 6.744 1.795 -16.097 1.00 88.69 90 ILE A C 1
ATOM 700 O O . ILE A 1 90 ? 7.481 2.693 -16.504 1.00 88.69 90 ILE A O 1
ATOM 704 N N . TYR A 1 91 ? 7.197 0.788 -15.347 1.00 89.56 91 TYR A N 1
ATOM 705 C CA . TYR A 1 91 ? 8.572 0.715 -14.851 1.00 89.56 91 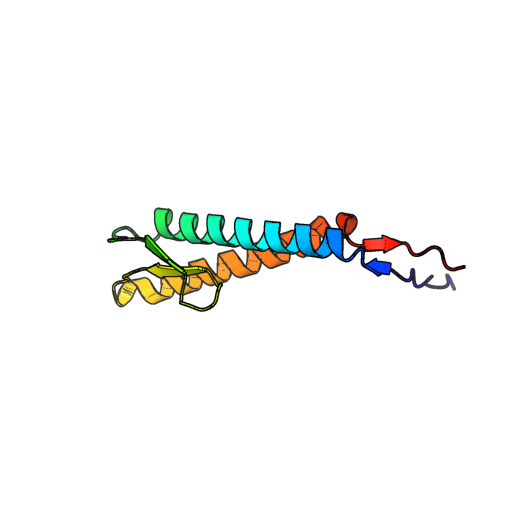TYR A CA 1
ATOM 706 C C . TYR A 1 91 ? 9.406 -0.414 -15.460 1.00 89.56 91 TYR A C 1
ATOM 708 O O . TYR A 1 91 ? 10.616 -0.435 -15.253 1.00 89.56 91 TYR A O 1
ATOM 716 N N . LEU A 1 92 ? 8.800 -1.331 -16.213 1.00 88.31 92 LEU A N 1
ATOM 717 C CA . LEU A 1 92 ? 9.513 -2.318 -17.017 1.00 88.31 92 LEU A CA 1
ATOM 718 C C . LEU A 1 92 ? 9.563 -1.853 -18.468 1.00 88.31 92 LEU A C 1
ATOM 720 O O . LEU A 1 92 ? 8.533 -1.620 -19.100 1.00 88.31 92 LEU A O 1
ATOM 724 N N . HIS A 1 93 ? 10.770 -1.770 -19.015 1.00 77.31 93 HIS A N 1
ATOM 725 C CA . HIS A 1 93 ? 10.984 -1.615 -20.446 1.00 77.31 93 HIS A CA 1
ATOM 726 C C . HIS A 1 93 ? 11.543 -2.914 -21.015 1.00 77.31 93 HIS A C 1
ATOM 728 O O . HIS A 1 93 ? 12.361 -3.588 -20.386 1.00 77.31 93 HIS A O 1
ATOM 734 N N . GLN A 1 94 ? 11.116 -3.268 -22.226 1.00 64.94 94 GLN A N 1
ATOM 735 C CA . GLN A 1 94 ? 11.776 -4.337 -22.964 1.00 64.94 94 GLN A CA 1
ATOM 736 C C . GLN A 1 94 ? 13.173 -3.836 -23.329 1.00 64.94 94 GLN A C 1
ATOM 738 O O . GLN A 1 94 ? 13.308 -2.864 -24.073 1.00 64.94 94 GLN A O 1
ATOM 743 N N . GLY A 1 95 ? 14.212 -4.450 -22.764 1.00 56.81 95 GLY A N 1
ATOM 744 C CA . GLY A 1 95 ? 15.575 -4.165 -23.177 1.00 56.81 95 GLY A CA 1
ATOM 745 C C . GLY A 1 95 ? 15.738 -4.580 -24.634 1.00 56.81 95 GLY A C 1
ATOM 746 O O . GLY A 1 95 ? 15.526 -5.746 -24.974 1.00 56.81 95 GLY A O 1
ATOM 747 N N . ASN A 1 96 ? 16.119 -3.641 -25.502 1.00 46.28 96 ASN A N 1
ATOM 748 C CA . ASN A 1 96 ? 16.694 -4.015 -26.788 1.00 46.28 96 ASN A CA 1
ATOM 749 C C . ASN A 1 96 ? 17.997 -4.751 -26.473 1.00 46.28 96 ASN A C 1
ATOM 751 O O . ASN A 1 96 ? 18.960 -4.131 -26.029 1.00 46.28 96 ASN A O 1
ATOM 755 N N . GLY A 1 97 ? 18.002 -6.073 -26.651 1.00 45.88 97 GLY A N 1
ATOM 756 C CA . GLY A 1 97 ? 19.232 -6.853 -26.674 1.00 45.88 97 GLY A CA 1
ATOM 757 C C . GLY A 1 97 ? 20.094 -6.355 -27.829 1.00 45.88 97 GLY A C 1
ATOM 758 O O . GLY A 1 97 ? 19.811 -6.684 -28.981 1.00 45.88 97 GLY A O 1
ATOM 759 N N . GLY A 1 98 ? 21.065 -5.504 -27.505 1.00 35.22 98 GLY A N 1
ATOM 760 C CA . GLY A 1 98 ? 22.197 -5.147 -28.354 1.00 35.22 98 GLY A CA 1
ATOM 761 C C . GLY A 1 98 ? 23.392 -5.999 -27.980 1.00 35.22 98 GLY A C 1
ATOM 762 O O . GLY A 1 98 ? 23.634 -6.131 -26.759 1.00 35.22 98 GLY A O 1
#

Sequence (98 aa):
MAGNKQVNEAINIPSFFSVMFAGILLGFIAHELVHILLIPEVTSITIRFGGSTVPVSVCCLNEGQKPLEEIAFFVQFLLTIVWIVFNRNIYLHQGNGG

Secondary structure (DSSP, 8-state):
--------EEE-HHHHHHHHHHHHHHHHHHHHHHHHHH-TT-S-EEEEE-SSS-EEEEE---GGGHHHHHHHHHHHHHHHHHHHHHTHHHHEEE----